Protein AF-A0A357Y2M2-F1 (afdb_monomer_lite)

Structure (mmCIF, N/CA/C/O backbone):
data_AF-A0A357Y2M2-F1
#
_entry.id   AF-A0A357Y2M2-F1
#
loop_
_atom_site.group_PDB
_atom_site.id
_atom_site.type_symbol
_atom_site.label_atom_id
_atom_site.label_alt_id
_atom_site.label_comp_id
_atom_site.label_asym_id
_atom_site.label_entity_id
_atom_site.label_seq_id
_atom_site.pdbx_PDB_ins_code
_atom_site.Cartn_x
_atom_site.Cartn_y
_atom_site.Cartn_z
_atom_site.occupancy
_atom_site.B_iso_or_equiv
_atom_site.auth_seq_id
_atom_site.auth_comp_id
_atom_site.auth_asym_id
_atom_site.auth_atom_id
_atom_site.pdbx_PDB_model_num
ATOM 1 N N . MET A 1 1 ? -7.113 31.212 42.976 1.00 34.28 1 MET A N 1
ATOM 2 C CA . MET A 1 1 ? -8.430 31.421 42.333 1.00 34.28 1 MET A CA 1
ATOM 3 C C . MET A 1 1 ? -8.251 31.266 40.826 1.00 34.28 1 MET A C 1
ATOM 5 O O . MET A 1 1 ? -7.353 31.877 40.265 1.00 34.28 1 MET A O 1
ATOM 9 N N . GLN A 1 2 ? -9.007 30.357 40.214 1.00 45.94 2 GLN A N 1
ATOM 10 C CA . GLN A 1 2 ? -8.867 29.925 38.820 1.00 45.94 2 GLN A CA 1
ATOM 11 C C . GLN A 1 2 ? -9.339 30.982 37.824 1.00 45.94 2 GLN A C 1
ATOM 13 O O . GLN A 1 2 ? -10.386 31.563 38.086 1.00 45.94 2 GLN A O 1
ATOM 18 N N . LYS A 1 3 ? -8.675 31.103 36.659 1.00 52.97 3 LYS A N 1
ATOM 19 C CA . LYS A 1 3 ? -9.323 31.335 35.347 1.00 52.97 3 LYS A CA 1
ATOM 20 C C . LYS A 1 3 ? -8.492 30.699 34.219 1.00 52.97 3 LYS A C 1
ATOM 22 O O . LYS A 1 3 ? -7.513 31.273 33.760 1.00 52.97 3 LYS A O 1
ATOM 27 N N . LYS A 1 4 ? -8.911 29.510 33.769 1.00 51.06 4 LYS A N 1
ATOM 28 C CA . LYS A 1 4 ? -8.610 28.978 32.430 1.00 51.06 4 LYS A CA 1
ATOM 29 C C . LYS A 1 4 ? -9.549 29.667 31.426 1.00 51.06 4 LYS A C 1
ATOM 31 O O . LYS A 1 4 ? -10.747 29.741 31.683 1.00 51.06 4 LYS A O 1
ATOM 36 N N . LYS A 1 5 ? -9.014 30.145 30.301 1.00 53.56 5 LYS A N 1
ATOM 37 C CA . LYS A 1 5 ? -9.736 30.549 29.074 1.00 53.56 5 LYS A CA 1
ATOM 38 C C . LYS A 1 5 ? -8.829 30.110 27.912 1.00 53.56 5 LYS A C 1
ATOM 40 O O . LYS A 1 5 ? -7.699 30.571 27.860 1.00 53.56 5 LYS A O 1
ATOM 45 N N . ILE A 1 6 ? -9.060 28.988 27.229 1.00 53.47 6 ILE A N 1
ATOM 46 C CA . ILE A 1 6 ? -10.058 28.694 26.183 1.00 53.47 6 ILE A CA 1
ATOM 47 C C . ILE A 1 6 ? -9.887 29.576 24.926 1.00 53.47 6 ILE A C 1
ATOM 49 O O . ILE A 1 6 ? -10.303 30.726 24.917 1.00 53.47 6 ILE A O 1
ATOM 53 N N . ILE A 1 7 ? -9.335 28.914 23.892 1.00 54.34 7 ILE A N 1
ATOM 54 C CA . ILE A 1 7 ? -9.593 28.991 22.437 1.00 54.34 7 ILE A CA 1
ATOM 55 C C . ILE A 1 7 ? -9.145 30.243 21.663 1.00 54.34 7 ILE A C 1
ATOM 57 O O . ILE A 1 7 ? -9.722 31.313 21.797 1.00 54.34 7 ILE A O 1
ATOM 61 N N . ALA A 1 8 ? -8.248 30.018 20.694 1.00 50.75 8 ALA A N 1
ATOM 62 C CA . ALA A 1 8 ? -8.451 30.414 19.296 1.00 50.75 8 ALA A CA 1
ATOM 63 C C . ALA A 1 8 ? -7.567 29.550 18.378 1.00 50.75 8 ALA A C 1
ATOM 65 O O . ALA A 1 8 ? -6.354 29.466 18.557 1.00 50.75 8 ALA A O 1
ATOM 66 N N . MET A 1 9 ? -8.206 28.873 17.424 1.00 56.69 9 MET A N 1
ATOM 67 C CA . MET A 1 9 ? -7.556 28.180 16.317 1.00 56.69 9 MET A CA 1
ATOM 68 C C . MET A 1 9 ? -6.878 29.179 15.374 1.00 56.69 9 MET A C 1
ATOM 70 O O . MET A 1 9 ? -7.461 30.215 15.066 1.00 56.69 9 MET A O 1
ATOM 74 N N . ALA A 1 10 ? -5.729 28.803 14.817 1.00 58.47 10 ALA A N 1
ATOM 75 C CA . ALA A 1 10 ? -5.254 29.341 13.546 1.00 58.47 10 ALA A CA 1
ATOM 76 C C . ALA A 1 10 ? -4.491 28.246 12.785 1.00 58.47 10 ALA A C 1
ATOM 78 O O . ALA A 1 10 ? -3.289 28.058 12.950 1.00 58.47 10 ALA A O 1
ATOM 79 N N . LEU A 1 11 ? -5.220 27.495 11.957 1.00 53.59 11 LEU A N 1
ATOM 80 C CA . LEU A 1 11 ? -4.646 26.723 10.856 1.00 53.59 11 LEU A CA 1
ATOM 81 C C . LEU A 1 11 ? -4.236 27.721 9.767 1.00 53.59 11 LEU A C 1
ATOM 83 O O . LEU A 1 11 ? -5.042 28.0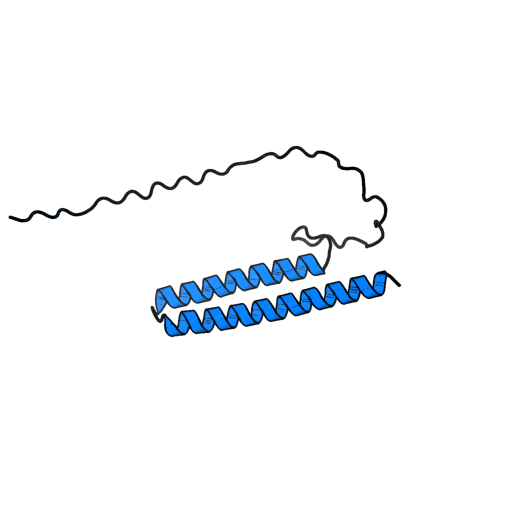78 8.912 1.00 53.59 11 LEU A O 1
ATOM 87 N N . ALA A 1 12 ? -2.995 28.196 9.814 1.00 57.69 12 ALA A N 1
ATOM 88 C CA . ALA A 1 12 ? -2.395 28.902 8.690 1.00 57.69 12 ALA A CA 1
ATOM 89 C C . ALA A 1 12 ? -1.825 27.857 7.724 1.00 57.69 12 ALA A C 1
ATOM 91 O O . ALA A 1 12 ? -0.719 27.350 7.900 1.00 57.69 12 ALA A O 1
ATOM 92 N N . GLY A 1 13 ? -2.630 27.491 6.727 1.00 58.75 13 GLY A N 1
ATOM 93 C CA . GLY A 1 13 ? -2.159 26.747 5.571 1.00 58.75 13 GLY A CA 1
ATOM 94 C C . GLY A 1 13 ? -1.243 27.630 4.729 1.00 58.75 13 GLY A C 1
ATOM 95 O O . GLY A 1 13 ? -1.661 28.684 4.259 1.00 58.75 13 GLY A O 1
ATOM 96 N N . ILE A 1 14 ? -0.011 27.179 4.511 1.00 61.91 14 ILE A N 1
ATOM 97 C CA . ILE A 1 14 ? 0.845 27.693 3.444 1.00 61.91 14 ILE A CA 1
ATOM 98 C C . ILE A 1 14 ? 1.258 26.480 2.615 1.00 61.91 14 ILE A C 1
ATOM 100 O O . ILE A 1 14 ? 2.198 25.765 2.948 1.00 61.91 14 ILE A O 1
ATOM 104 N N . MET A 1 15 ? 0.506 26.216 1.547 1.00 54.84 15 MET A N 1
ATOM 105 C CA . MET A 1 15 ? 0.993 25.379 0.455 1.00 54.84 15 MET A CA 1
ATOM 106 C C . MET A 1 15 ? 1.951 26.231 -0.375 1.00 54.84 15 MET A C 1
ATOM 108 O O . MET A 1 15 ? 1.534 26.925 -1.299 1.00 54.84 15 MET A O 1
ATOM 112 N N . SER A 1 16 ? 3.240 26.214 -0.040 1.00 57.38 16 SER A N 1
ATOM 113 C CA . SER A 1 16 ? 4.263 26.718 -0.953 1.00 57.38 16 SER A CA 1
ATOM 114 C C . SER A 1 16 ? 4.536 25.645 -2.007 1.00 57.38 16 SER A C 1
ATOM 116 O O . SER A 1 16 ? 5.303 24.712 -1.772 1.00 57.38 16 SER A O 1
ATOM 118 N N . PHE A 1 17 ? 3.895 25.770 -3.169 1.00 50.44 17 PHE A N 1
ATOM 119 C CA . PHE A 1 17 ? 4.325 25.087 -4.387 1.00 50.44 17 PHE A CA 1
ATOM 120 C C . PHE A 1 17 ? 5.674 25.676 -4.820 1.00 50.44 17 PHE A C 1
ATOM 122 O O . PHE A 1 17 ? 5.739 26.704 -5.490 1.00 50.44 17 PHE A O 1
ATOM 129 N N . GLY A 1 18 ? 6.765 25.045 -4.388 1.00 48.78 18 GLY A N 1
ATOM 130 C CA . GLY A 1 18 ? 8.100 25.317 -4.905 1.00 48.78 18 GLY A CA 1
ATOM 131 C C . GLY A 1 18 ? 8.250 24.671 -6.275 1.00 48.78 18 GLY A C 1
ATOM 132 O O . GLY A 1 18 ? 8.416 23.458 -6.371 1.00 48.78 18 GLY A O 1
ATOM 133 N N . VAL A 1 19 ? 8.191 25.468 -7.340 1.00 52.78 19 VAL A N 1
ATOM 134 C CA . VAL A 1 19 ? 8.605 25.019 -8.673 1.00 52.78 19 VAL A CA 1
ATOM 135 C C . VAL A 1 19 ? 10.127 25.131 -8.721 1.00 52.78 19 VAL A C 1
ATOM 137 O O . VAL A 1 19 ? 10.680 26.179 -9.043 1.00 52.78 19 VAL A O 1
ATOM 140 N N . ALA A 1 20 ? 10.821 24.065 -8.327 1.00 48.25 20 ALA A N 1
ATOM 141 C CA . ALA A 1 20 ? 12.240 23.929 -8.619 1.00 48.25 20 ALA A CA 1
ATOM 142 C C . ALA A 1 20 ? 12.368 23.544 -10.098 1.00 48.25 20 ALA A C 1
ATOM 144 O O . ALA A 1 20 ? 12.298 22.374 -10.466 1.00 48.25 20 ALA A O 1
ATOM 145 N N . SER A 1 21 ? 12.504 24.549 -10.960 1.00 52.88 21 SER A N 1
ATOM 146 C CA . SER A 1 21 ? 12.963 24.375 -12.334 1.00 52.88 21 SER A CA 1
ATOM 147 C C . SER A 1 21 ? 14.423 23.920 -12.297 1.00 52.88 21 SER A C 1
ATOM 149 O O . SER A 1 21 ? 15.337 24.745 -12.280 1.00 52.88 21 SER A O 1
ATOM 151 N N . VAL A 1 22 ? 14.638 22.605 -12.215 1.00 50.94 22 VAL A N 1
ATOM 152 C CA . VAL A 1 22 ? 15.970 22.011 -12.328 1.00 50.94 22 VAL A CA 1
ATOM 153 C C . VAL A 1 22 ? 16.321 21.941 -13.806 1.00 50.94 22 VAL A C 1
ATOM 155 O O . VAL A 1 22 ? 15.703 21.228 -14.595 1.00 50.94 22 VAL A O 1
ATOM 158 N N . SER A 1 23 ? 17.294 22.762 -14.162 1.00 47.25 23 SER A N 1
ATOM 159 C CA . SER A 1 23 ? 17.981 22.820 -15.439 1.00 47.25 23 SER A CA 1
ATOM 160 C C . SER A 1 23 ? 18.456 21.428 -15.861 1.00 47.25 23 SER A C 1
ATOM 162 O O . SER A 1 23 ? 19.177 20.748 -15.133 1.00 47.25 23 SER A O 1
ATOM 164 N N . VAL A 1 24 ? 18.064 21.027 -17.068 1.00 48.09 24 VAL A N 1
ATOM 165 C CA . VAL A 1 24 ? 18.573 19.858 -17.787 1.00 48.09 24 VAL A CA 1
ATOM 166 C C . VAL A 1 24 ? 20.069 20.034 -18.061 1.00 48.09 24 VAL A C 1
ATOM 168 O O . VAL A 1 24 ? 20.464 20.761 -18.968 1.00 48.09 24 VAL A O 1
ATOM 171 N N . MET A 1 25 ? 20.911 19.370 -17.269 1.00 40.66 25 MET A N 1
ATOM 172 C CA . MET A 1 25 ? 22.298 19.101 -17.639 1.00 40.66 25 MET A CA 1
ATOM 173 C C . MET A 1 25 ? 22.370 17.709 -18.256 1.00 40.66 25 MET A C 1
ATOM 175 O O . MET A 1 25 ? 22.195 16.697 -17.583 1.00 40.66 25 MET A O 1
ATOM 179 N N . SER A 1 26 ? 22.609 17.697 -19.566 1.00 47.47 26 SER A N 1
ATOM 180 C CA . SER A 1 26 ? 22.942 16.524 -20.363 1.00 47.47 26 SER A CA 1
ATOM 181 C C . SER A 1 26 ? 24.174 15.820 -19.798 1.00 47.47 26 SER A C 1
ATOM 183 O O . SER A 1 26 ? 25.294 16.298 -19.964 1.00 47.47 26 SER A O 1
ATOM 185 N N . THR A 1 27 ? 23.977 14.654 -19.190 1.00 45.53 27 THR A N 1
ATOM 186 C CA . THR A 1 27 ? 25.024 13.645 -19.031 1.00 45.53 27 THR A CA 1
ATOM 187 C C . THR A 1 27 ? 24.890 12.639 -20.172 1.00 45.53 27 THR A C 1
ATOM 189 O O . THR A 1 27 ? 24.085 11.711 -20.168 1.00 45.53 27 THR A O 1
ATOM 192 N N . THR A 1 28 ? 25.671 12.881 -21.218 1.00 50.44 28 THR A N 1
ATOM 193 C CA . THR A 1 28 ? 26.054 11.886 -22.218 1.00 50.44 28 THR A CA 1
ATOM 194 C C . THR A 1 28 ? 26.782 10.738 -21.529 1.00 50.44 28 THR A C 1
ATOM 196 O O . THR A 1 28 ? 27.941 10.920 -21.188 1.00 50.44 28 THR A O 1
ATOM 199 N N . GLU A 1 29 ? 26.111 9.601 -21.320 1.00 41.69 29 GLU A N 1
ATOM 200 C CA . GLU A 1 29 ? 26.705 8.255 -21.171 1.00 41.69 29 GLU A CA 1
ATOM 201 C C . GLU A 1 29 ? 25.604 7.199 -20.945 1.00 41.69 29 GLU A C 1
ATOM 203 O O . GLU A 1 29 ? 25.399 6.714 -19.842 1.00 41.69 29 GLU A O 1
ATOM 208 N N . ALA A 1 30 ? 24.841 6.852 -21.988 1.00 40.88 30 ALA A N 1
ATOM 209 C CA . ALA A 1 30 ? 24.055 5.604 -22.032 1.00 40.88 30 ALA A CA 1
ATOM 210 C C . ALA A 1 30 ? 23.505 5.331 -23.446 1.00 40.88 30 ALA A C 1
ATOM 212 O O . ALA A 1 30 ? 22.344 4.978 -23.634 1.00 40.88 30 ALA A O 1
ATOM 213 N N . ALA A 1 31 ? 24.326 5.505 -24.483 1.00 39.97 31 ALA A N 1
ATOM 214 C CA . ALA A 1 31 ? 23.925 5.266 -25.872 1.00 39.97 31 ALA A CA 1
ATOM 215 C C . ALA A 1 31 ? 23.967 3.776 -26.299 1.00 39.97 31 ALA A C 1
ATOM 217 O O . ALA A 1 31 ? 24.003 3.499 -27.493 1.00 39.97 31 ALA A O 1
ATOM 218 N N . HIS A 1 32 ? 23.942 2.810 -25.368 1.00 37.62 32 HIS A N 1
ATOM 219 C CA . HIS A 1 32 ? 24.165 1.386 -25.689 1.00 37.62 32 HIS A CA 1
ATOM 220 C C . HIS A 1 32 ? 23.033 0.397 -25.348 1.00 37.62 32 HIS A C 1
ATOM 222 O O . HIS A 1 32 ? 23.219 -0.796 -25.548 1.00 37.62 32 HIS A O 1
ATOM 228 N N . HIS A 1 33 ? 21.836 0.837 -24.940 1.00 42.47 33 HIS A N 1
ATOM 229 C CA . HIS A 1 33 ? 20.696 -0.083 -24.722 1.00 42.47 33 HIS A CA 1
ATOM 230 C C . HIS A 1 33 ? 19.400 0.325 -25.441 1.00 42.47 33 HIS A C 1
ATOM 232 O O . HIS A 1 33 ? 18.291 0.039 -24.998 1.00 42.47 33 HIS A O 1
ATOM 238 N N . ARG A 1 34 ? 19.525 0.960 -26.609 1.00 42.22 34 ARG A N 1
ATOM 239 C CA . ARG A 1 34 ? 18.396 1.319 -27.486 1.00 42.22 34 ARG A CA 1
ATOM 240 C C . ARG A 1 34 ? 17.903 0.126 -28.319 1.00 42.22 34 ARG A C 1
ATOM 242 O O . ARG A 1 34 ? 17.890 0.173 -29.544 1.00 42.22 34 ARG A O 1
ATOM 249 N N . GLN A 1 35 ? 17.520 -0.965 -27.660 1.00 39.41 35 GLN A N 1
ATOM 250 C CA . GLN A 1 35 ? 16.887 -2.095 -28.351 1.00 39.41 35 GLN A CA 1
ATOM 251 C C . GLN A 1 35 ? 15.780 -2.791 -27.554 1.00 39.41 35 GLN A C 1
ATOM 253 O O . GLN A 1 35 ? 15.368 -3.890 -27.905 1.00 39.41 35 GLN A O 1
ATOM 258 N N . HIS A 1 36 ? 15.233 -2.126 -26.538 1.00 46.22 36 HIS A N 1
ATOM 259 C CA . HIS A 1 36 ? 13.886 -2.427 -26.074 1.00 46.22 36 HIS A CA 1
ATOM 260 C C . HIS A 1 36 ? 12.975 -1.355 -26.651 1.00 46.22 36 HIS A C 1
ATOM 262 O O . HIS A 1 36 ? 13.164 -0.169 -26.398 1.00 46.22 36 HIS A O 1
ATOM 268 N N . VAL A 1 37 ? 12.044 -1.770 -27.504 1.00 48.72 37 VAL A N 1
ATOM 269 C CA . VAL A 1 37 ? 10.939 -0.934 -27.970 1.00 48.72 37 VAL A CA 1
ATOM 270 C C . VAL A 1 37 ? 10.216 -0.447 -26.714 1.00 48.72 37 VAL A C 1
ATOM 272 O O . VAL A 1 37 ? 9.507 -1.221 -26.076 1.00 48.72 37 VAL A O 1
ATOM 275 N N . GLU A 1 38 ? 10.490 0.792 -26.304 1.00 53.31 38 GLU A N 1
ATOM 276 C CA . GLU A 1 38 ? 9.871 1.417 -25.138 1.00 53.31 38 GLU A CA 1
ATOM 277 C C . GLU A 1 38 ? 8.374 1.529 -25.425 1.00 53.31 38 GLU A C 1
ATOM 279 O O . GLU A 1 38 ? 7.926 2.422 -26.146 1.00 53.31 38 GLU A O 1
ATOM 284 N N . GLN A 1 39 ? 7.587 0.593 -24.894 1.00 56.69 39 GLN A N 1
ATOM 285 C CA . GLN A 1 39 ? 6.157 0.811 -24.748 1.00 56.69 39 GLN A CA 1
ATOM 286 C C . GLN A 1 39 ? 6.022 1.969 -23.765 1.00 56.69 39 GLN A C 1
ATOM 288 O O . GLN A 1 39 ? 6.216 1.806 -22.563 1.00 56.69 39 GLN A O 1
ATOM 293 N N . GLN A 1 40 ? 5.804 3.169 -24.296 1.00 61.78 40 GLN A N 1
ATOM 294 C CA . GLN A 1 40 ? 5.523 4.337 -23.479 1.00 61.78 40 GLN A CA 1
ATOM 295 C C . GLN A 1 40 ? 4.123 4.159 -22.911 1.00 61.78 40 GLN A C 1
ATOM 297 O O . GLN A 1 40 ? 3.124 4.261 -23.626 1.00 61.78 40 GLN A O 1
ATOM 302 N N . TYR A 1 41 ? 4.056 3.847 -21.624 1.00 63.56 41 TYR A N 1
ATOM 303 C CA . TYR A 1 41 ? 2.791 3.745 -20.923 1.00 63.56 41 TYR A CA 1
ATOM 304 C C . TYR A 1 41 ? 2.216 5.148 -20.694 1.00 63.56 41 TYR A C 1
ATOM 306 O O . TYR A 1 41 ? 2.948 6.131 -20.559 1.00 63.56 41 TYR A O 1
ATOM 314 N N . ALA A 1 42 ? 0.885 5.255 -20.619 1.00 70.62 42 ALA A N 1
ATOM 315 C CA . ALA A 1 42 ? 0.189 6.534 -20.416 1.00 70.62 42 ALA A CA 1
ATOM 316 C C . ALA A 1 42 ? 0.579 7.238 -19.100 1.00 70.62 42 ALA A C 1
ATOM 318 O O . ALA A 1 42 ? 0.350 8.433 -18.927 1.00 70.62 42 ALA A O 1
ATOM 319 N N . ASP A 1 43 ? 1.175 6.499 -18.164 1.00 67.56 43 ASP A N 1
ATOM 320 C CA . ASP A 1 43 ? 1.688 7.004 -16.896 1.00 67.56 43 ASP A CA 1
ATOM 321 C C . ASP A 1 43 ? 3.131 7.546 -16.971 1.00 67.56 43 ASP A C 1
ATOM 323 O O . ASP A 1 43 ? 3.671 7.953 -15.934 1.00 67.56 43 ASP A O 1
ATOM 327 N N . GLY A 1 44 ? 3.738 7.552 -18.163 1.00 64.81 44 GLY A N 1
ATOM 328 C CA . GLY A 1 44 ? 5.090 8.037 -18.434 1.00 64.81 44 GLY A CA 1
ATOM 329 C C . GLY A 1 44 ? 6.205 7.040 -18.113 1.00 64.81 44 GLY A C 1
ATOM 330 O O . GLY A 1 44 ? 7.375 7.418 -18.155 1.00 64.81 44 GLY A O 1
ATOM 331 N N . THR A 1 45 ? 5.884 5.793 -17.761 1.00 76.62 45 THR A N 1
ATOM 332 C CA . THR A 1 45 ? 6.899 4.750 -17.577 1.00 76.62 45 THR A CA 1
ATOM 333 C C . THR A 1 45 ? 7.330 4.173 -18.928 1.00 76.62 45 THR A C 1
ATOM 335 O O . THR A 1 45 ? 6.527 4.037 -19.850 1.00 76.62 45 THR A O 1
ATOM 338 N N . SER A 1 46 ? 8.621 3.859 -19.064 1.00 70.38 46 SER A N 1
ATOM 339 C CA . SER A 1 46 ? 9.209 3.294 -20.291 1.00 70.38 46 SER A CA 1
ATOM 340 C C . SER A 1 46 ? 9.375 1.768 -20.245 1.00 70.38 46 SER A C 1
ATOM 342 O O . SER A 1 46 ? 9.839 1.162 -21.209 1.00 70.38 46 SER A O 1
ATOM 344 N N . ASN A 1 47 ? 9.004 1.140 -19.124 1.00 78.25 47 ASN A N 1
ATOM 345 C CA . ASN A 1 47 ? 9.155 -0.287 -18.850 1.00 78.25 47 ASN A CA 1
ATOM 346 C C . ASN A 1 47 ? 7.915 -0.814 -18.109 1.00 78.25 47 ASN A C 1
ATOM 348 O O . ASN A 1 47 ? 7.473 -0.207 -17.132 1.00 78.25 47 ASN A O 1
ATOM 352 N N . GLU A 1 48 ? 7.421 -1.980 -18.531 1.00 81.81 48 GLU A N 1
ATOM 353 C CA . GLU A 1 48 ? 6.303 -2.719 -17.929 1.00 81.81 48 GLU A CA 1
ATOM 354 C C . GLU A 1 48 ? 6.461 -2.932 -16.416 1.00 81.81 48 GLU A C 1
ATOM 356 O O . GLU A 1 48 ? 5.504 -2.794 -15.657 1.00 81.81 48 GLU A O 1
ATOM 361 N N . TYR A 1 49 ? 7.677 -3.211 -15.944 1.00 84.88 49 TYR A N 1
ATOM 362 C CA . TYR A 1 49 ? 7.947 -3.351 -14.513 1.00 84.88 49 TYR A CA 1
ATOM 363 C C . TYR A 1 49 ? 7.637 -2.061 -13.745 1.00 84.88 49 TYR A C 1
ATOM 365 O O . TYR A 1 49 ? 6.984 -2.087 -12.702 1.00 84.88 49 TYR A O 1
ATOM 373 N N . SER A 1 50 ? 8.102 -0.921 -14.260 1.00 83.38 50 SER A N 1
ATOM 374 C CA . SER A 1 50 ? 7.886 0.382 -13.631 1.00 83.38 50 SER A CA 1
ATOM 375 C C . SER A 1 50 ? 6.411 0.774 -13.659 1.00 83.38 50 SER A C 1
ATOM 377 O O . SER A 1 50 ? 5.926 1.325 -12.672 1.00 83.38 50 SER A O 1
ATOM 379 N N . HIS A 1 51 ? 5.699 0.431 -14.736 1.00 89.12 51 HIS A N 1
ATOM 380 C CA . HIS A 1 51 ? 4.249 0.578 -14.827 1.00 89.12 51 HIS A CA 1
ATOM 381 C C . HIS A 1 51 ? 3.542 -0.217 -13.721 1.00 89.12 51 HIS A C 1
ATOM 383 O O . HIS A 1 51 ? 2.848 0.358 -12.884 1.00 89.12 51 HIS A O 1
ATOM 389 N N . ARG A 1 52 ? 3.808 -1.530 -13.638 1.00 90.00 52 ARG A N 1
ATOM 390 C CA . ARG A 1 52 ? 3.216 -2.432 -12.632 1.00 90.00 52 ARG A CA 1
ATOM 391 C C . ARG A 1 52 ? 3.510 -1.980 -11.200 1.00 90.00 52 ARG A C 1
ATOM 393 O O . ARG A 1 52 ? 2.628 -2.028 -10.348 1.00 90.00 52 ARG A O 1
ATOM 400 N N . MET A 1 53 ? 4.727 -1.504 -10.929 1.00 91.19 53 MET A N 1
ATOM 401 C CA . MET A 1 53 ? 5.086 -0.937 -9.624 1.00 91.19 53 MET A CA 1
ATOM 402 C C . MET A 1 53 ? 4.265 0.313 -9.295 1.00 91.19 53 MET A C 1
ATOM 404 O O . MET A 1 53 ? 3.759 0.441 -8.183 1.00 91.19 53 MET A O 1
ATOM 408 N N . LYS A 1 54 ? 4.103 1.227 -10.258 1.00 90.62 54 LYS A N 1
ATOM 409 C CA . LYS A 1 54 ? 3.350 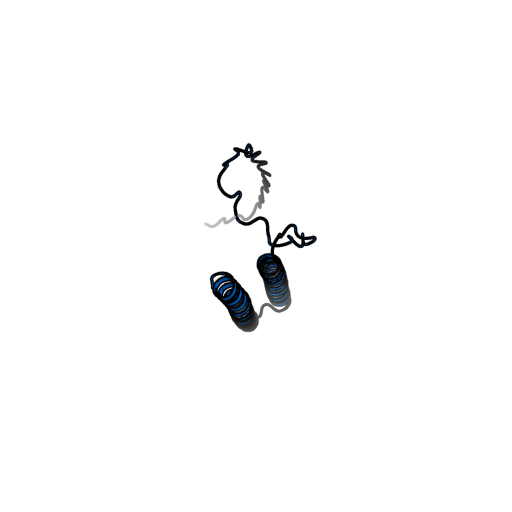2.471 -10.063 1.00 90.62 54 LYS A CA 1
ATOM 410 C C . LYS A 1 54 ? 1.853 2.218 -9.894 1.00 90.62 54 LYS A C 1
ATOM 412 O O . LYS A 1 54 ? 1.198 2.913 -9.120 1.00 90.62 54 LYS A O 1
ATOM 417 N N . GLU A 1 55 ? 1.300 1.244 -10.607 1.00 92.81 55 GLU A N 1
ATOM 418 C CA . GLU A 1 55 ? -0.088 0.814 -10.429 1.00 92.81 55 GLU A CA 1
ATOM 419 C C . GLU A 1 55 ? -0.326 0.194 -9.050 1.00 92.81 55 GLU A C 1
ATOM 421 O O . GLU A 1 55 ? -1.299 0.546 -8.383 1.00 92.81 55 GLU A O 1
ATOM 426 N N . GLU A 1 56 ? 0.580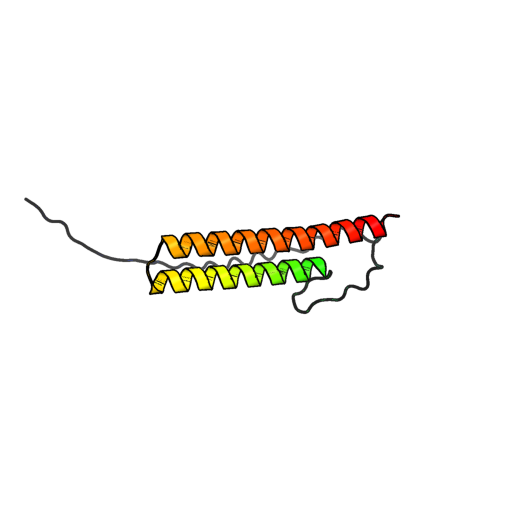 -0.672 -8.589 1.00 94.25 56 GLU A N 1
ATOM 427 C CA . GLU A 1 56 ? 0.496 -1.274 -7.256 1.00 94.25 56 GLU A CA 1
ATOM 428 C C . GLU A 1 56 ? 0.624 -0.223 -6.139 1.00 94.25 56 GLU A C 1
ATOM 430 O O . GLU A 1 56 ? -0.126 -0.281 -5.166 1.00 94.25 56 GLU A O 1
ATOM 435 N N . GLU A 1 57 ? 1.501 0.774 -6.291 1.00 94.31 57 GLU A N 1
ATOM 436 C CA . GLU A 1 57 ? 1.613 1.909 -5.361 1.00 94.31 57 GLU A CA 1
ATOM 437 C C . GLU A 1 57 ? 0.288 2.686 -5.268 1.00 94.31 57 GLU A C 1
ATOM 439 O O . GLU A 1 57 ? -0.240 2.895 -4.176 1.00 94.31 57 GLU A O 1
ATOM 444 N N . LYS A 1 58 ? -0.318 3.034 -6.414 1.00 94.88 58 LYS A N 1
ATOM 445 C CA . LYS A 1 58 ? -1.625 3.719 -6.451 1.00 94.88 58 LYS A CA 1
ATOM 446 C C . LYS A 1 58 ? -2.721 2.897 -5.773 1.00 94.88 58 LYS A C 1
ATOM 448 O O . LYS A 1 58 ? -3.540 3.446 -5.035 1.00 94.88 58 LYS A O 1
ATOM 453 N N . LEU A 1 59 ? -2.750 1.587 -6.021 1.00 95.88 59 LEU A N 1
ATOM 454 C CA . LEU A 1 59 ? -3.720 0.686 -5.404 1.00 95.88 59 LEU A CA 1
ATOM 455 C C . LEU A 1 59 ? -3.528 0.620 -3.884 1.00 95.88 59 LEU A C 1
ATOM 457 O O . LEU A 1 59 ? -4.507 0.675 -3.137 1.00 95.88 59 LEU A O 1
ATOM 461 N N . HIS A 1 60 ? -2.281 0.521 -3.427 1.00 97.12 60 HIS A N 1
ATOM 46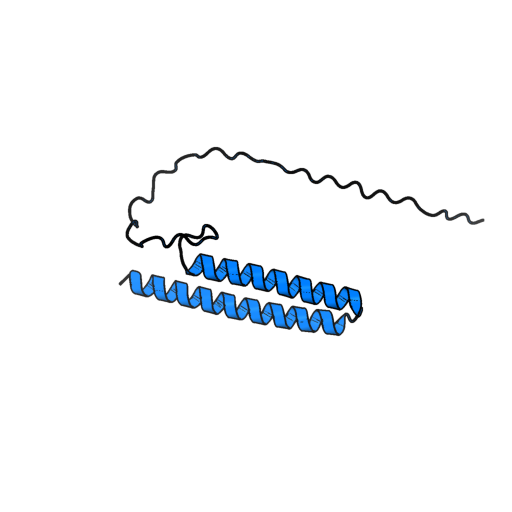2 C CA . HIS A 1 60 ? -1.945 0.524 -2.009 1.00 97.12 60 HIS A CA 1
ATOM 463 C C . HIS A 1 60 ? -2.397 1.820 -1.328 1.00 97.12 60 HIS A C 1
ATOM 465 O O . HIS A 1 60 ? -3.103 1.772 -0.318 1.00 97.12 60 HIS A O 1
ATOM 471 N N . GLU A 1 61 ? -2.081 2.977 -1.914 1.00 97.00 61 GLU A N 1
ATOM 472 C CA . GLU A 1 61 ? -2.519 4.280 -1.408 1.00 97.00 61 GLU A CA 1
ATOM 473 C C . GLU A 1 61 ? -4.046 4.378 -1.313 1.00 97.00 61 GLU A C 1
ATOM 475 O O . GLU A 1 61 ? -4.583 4.829 -0.293 1.00 97.00 61 GLU A O 1
ATOM 480 N N . GLN A 1 62 ? -4.757 3.924 -2.350 1.00 97.75 62 GLN A N 1
ATOM 481 C CA . GLN A 1 62 ? -6.216 3.912 -2.361 1.00 97.75 62 GLN A CA 1
ATOM 482 C C . GLN A 1 62 ? -6.769 3.049 -1.222 1.00 97.75 62 GLN A C 1
ATOM 484 O O . GLN A 1 62 ? -7.614 3.510 -0.456 1.00 97.75 62 GLN A O 1
ATOM 489 N N . LYS A 1 63 ? -6.248 1.836 -1.035 1.00 97.00 63 LYS A N 1
ATOM 490 C CA . LYS A 1 63 ? -6.710 0.946 0.035 1.00 97.00 63 LYS A CA 1
ATOM 491 C C . LYS A 1 63 ? -6.391 1.471 1.428 1.00 97.00 63 LYS A C 1
ATOM 493 O O . LYS A 1 63 ? -7.235 1.392 2.318 1.00 97.00 63 LYS A O 1
ATOM 498 N N . VAL A 1 64 ? -5.213 2.056 1.632 1.00 97.62 64 VAL A N 1
ATOM 499 C CA . VAL A 1 64 ? -4.865 2.719 2.898 1.00 97.62 64 VAL A CA 1
ATOM 500 C C . VAL A 1 64 ? -5.827 3.874 3.182 1.00 97.62 64 VAL A C 1
ATOM 502 O O . VAL A 1 64 ? -6.263 4.060 4.324 1.00 97.62 64 VAL A O 1
ATOM 505 N N . ARG A 1 65 ? -6.202 4.642 2.153 1.00 97.56 65 ARG A N 1
ATOM 506 C CA . ARG A 1 65 ? -7.202 5.708 2.272 1.00 97.56 65 ARG A CA 1
ATOM 507 C C . ARG A 1 65 ? -8.581 5.159 2.631 1.00 97.56 65 ARG A C 1
ATOM 509 O O . ARG A 1 65 ? -9.238 5.748 3.493 1.00 97.56 65 ARG A O 1
ATOM 516 N N . ASP A 1 66 ? -9.001 4.053 2.031 1.00 97.25 66 ASP A N 1
ATOM 517 C CA . ASP A 1 66 ? -10.281 3.405 2.331 1.00 97.25 66 ASP A CA 1
ATOM 518 C C . ASP A 1 66 ? -10.313 2.895 3.776 1.00 97.25 66 ASP A C 1
ATOM 520 O O . ASP A 1 66 ? -11.240 3.210 4.520 1.00 97.25 66 ASP A O 1
ATOM 524 N N . ILE A 1 67 ? -9.245 2.230 4.229 1.00 97.00 67 ILE A N 1
ATOM 525 C CA . ILE A 1 67 ? -9.085 1.767 5.617 1.00 97.00 67 ILE A CA 1
ATOM 526 C C . ILE A 1 67 ? -9.154 2.945 6.599 1.00 97.00 67 ILE A C 1
ATOM 528 O O . ILE A 1 67 ? -9.851 2.884 7.612 1.00 97.00 67 ILE A O 1
ATOM 532 N N . ARG A 1 68 ? -8.469 4.055 6.298 1.00 96.81 68 ARG A N 1
ATOM 533 C CA . ARG A 1 68 ? -8.527 5.274 7.121 1.00 96.81 68 ARG A CA 1
ATOM 534 C C . ARG A 1 68 ? -9.923 5.896 7.130 1.00 96.81 68 ARG A C 1
ATOM 536 O O . ARG A 1 68 ? -10.315 6.495 8.128 1.00 96.81 68 ARG A O 1
ATOM 543 N N . THR A 1 69 ? -10.649 5.800 6.022 1.00 97.50 69 THR A N 1
ATOM 544 C CA . THR A 1 69 ? -12.009 6.336 5.903 1.00 97.50 69 THR A CA 1
ATOM 545 C C . THR A 1 69 ? -12.990 5.498 6.714 1.00 97.50 69 THR A C 1
ATOM 547 O O . THR A 1 69 ? -13.763 6.082 7.467 1.00 97.50 69 THR A O 1
ATOM 550 N N . ALA A 1 70 ? -12.891 4.167 6.653 1.00 96.38 70 ALA A N 1
ATOM 551 C CA . ALA A 1 70 ? -13.649 3.254 7.510 1.00 96.38 70 ALA A CA 1
ATOM 552 C C . ALA A 1 70 ? -13.391 3.545 8.996 1.00 96.38 70 ALA A C 1
ATOM 554 O O . ALA A 1 70 ? -14.333 3.804 9.738 1.00 96.38 70 ALA A O 1
ATOM 555 N N . TYR A 1 71 ? -12.121 3.690 9.392 1.00 97.12 71 TYR A N 1
ATOM 556 C CA . TYR A 1 71 ? -11.765 4.036 10.771 1.00 97.12 71 TYR A CA 1
ATOM 557 C C . TYR A 1 71 ? -12.368 5.362 11.254 1.00 97.12 71 TYR A C 1
ATOM 559 O O . TYR A 1 71 ? -12.766 5.498 12.406 1.00 97.12 71 TYR A O 1
ATOM 567 N N . ARG A 1 72 ? -12.458 6.370 10.380 1.00 95.38 72 ARG A N 1
ATOM 568 C CA . ARG A 1 72 ? -13.107 7.647 10.725 1.00 95.38 72 ARG A CA 1
ATOM 569 C C . ARG A 1 72 ? -14.615 7.507 10.940 1.00 95.38 72 ARG A C 1
ATOM 571 O O . ARG A 1 72 ? -15.191 8.368 11.596 1.00 95.38 72 ARG A O 1
ATOM 578 N N . GLN A 1 73 ? -15.239 6.489 10.353 1.00 95.69 73 GLN A N 1
ATOM 579 C CA . GLN A 1 73 ? -16.668 6.218 10.481 1.00 95.69 73 GLN A CA 1
ATOM 580 C C . GLN A 1 73 ? -16.971 5.347 11.705 1.00 95.69 73 GLN A C 1
ATOM 582 O O . GLN A 1 73 ? -17.915 5.649 12.429 1.00 95.69 73 GLN A O 1
ATOM 587 N N . ASP A 1 74 ? -16.187 4.2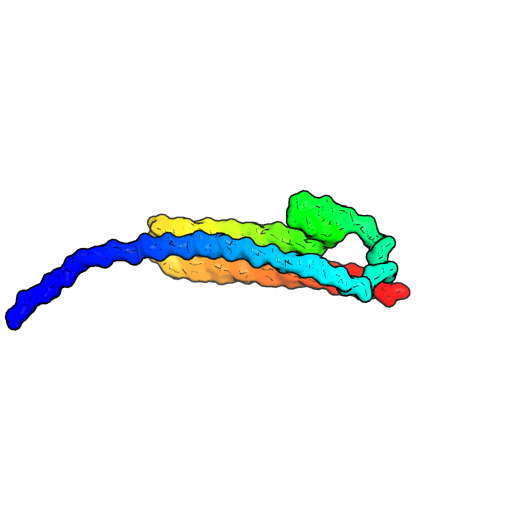89 11.936 1.00 94.75 74 ASP A N 1
ATOM 588 C CA . ASP A 1 74 ? -16.433 3.296 12.992 1.00 94.75 74 ASP A CA 1
ATOM 589 C C . ASP A 1 74 ? -15.686 3.575 14.312 1.00 94.75 74 ASP A C 1
ATOM 591 O O . ASP A 1 74 ? -16.182 3.231 15.385 1.00 94.75 74 ASP A O 1
ATOM 595 N N . GLY A 1 75 ? -14.518 4.223 14.260 1.00 94.00 75 GLY A N 1
ATOM 596 C CA . GLY A 1 75 ? -13.633 4.436 15.405 1.00 94.00 75 GLY A CA 1
ATOM 597 C C . GLY A 1 75 ? -12.964 3.166 15.955 1.00 94.00 75 GLY A C 1
ATOM 598 O O . GLY A 1 75 ? -12.357 3.227 17.028 1.00 94.00 75 GLY A O 1
ATOM 599 N N . ASP A 1 76 ? -13.037 2.019 15.271 1.00 96.69 76 ASP A N 1
ATOM 600 C CA . ASP A 1 76 ? -12.455 0.757 15.744 1.00 96.69 76 ASP A CA 1
ATOM 601 C C . ASP A 1 76 ? -10.958 0.671 15.404 1.00 96.69 76 ASP A C 1
ATOM 603 O O . ASP A 1 76 ? -10.525 0.243 14.329 1.00 96.69 76 ASP A O 1
ATOM 607 N N . GLN A 1 77 ? -10.131 1.027 16.389 1.00 96.44 77 GLN A N 1
ATOM 608 C CA . GLN A 1 77 ? -8.673 0.980 16.282 1.00 96.44 77 GLN A CA 1
ATOM 609 C C . GLN A 1 77 ? -8.133 -0.436 16.004 1.00 96.44 77 GLN A C 1
ATOM 611 O O . GLN A 1 77 ? -7.106 -0.593 15.333 1.00 96.44 77 GLN A O 1
ATOM 616 N N . LYS A 1 78 ? -8.780 -1.485 16.528 1.00 97.25 78 LYS A N 1
ATOM 617 C CA . LYS A 1 78 ? -8.325 -2.871 16.356 1.00 97.25 78 LYS A CA 1
ATOM 618 C C . LYS A 1 78 ? -8.580 -3.330 14.926 1.00 97.25 78 LYS A C 1
ATOM 620 O O . LYS A 1 78 ? -7.696 -3.947 14.325 1.00 97.25 78 LYS A O 1
ATOM 625 N N . GLN A 1 79 ? -9.755 -3.018 14.385 1.00 95.44 79 GLN A N 1
ATOM 626 C CA . GLN A 1 79 ? -10.085 -3.292 12.990 1.00 95.44 79 GLN A CA 1
ATOM 627 C C . GLN A 1 79 ? -9.168 -2.506 12.048 1.00 95.44 79 GLN A C 1
ATOM 629 O O . GLN A 1 79 ? -8.557 -3.114 11.169 1.00 95.44 79 GLN A O 1
ATOM 634 N N . TYR A 1 80 ? -8.967 -1.208 12.294 1.00 96.56 80 TYR A N 1
ATOM 635 C CA . TYR A 1 80 ? -8.040 -0.373 11.525 1.00 96.56 80 TYR A CA 1
ATOM 636 C C . TYR A 1 80 ? -6.629 -0.975 11.450 1.00 96.56 80 TYR A C 1
ATOM 638 O O . TYR A 1 80 ? -6.101 -1.198 10.360 1.00 96.56 80 TYR A O 1
ATOM 646 N N . ASN A 1 81 ? -6.035 -1.311 12.601 1.00 97.69 81 ASN A N 1
ATOM 647 C CA . ASN A 1 81 ? -4.690 -1.888 12.654 1.00 97.69 81 ASN A CA 1
ATOM 648 C C . ASN A 1 81 ? -4.613 -3.233 11.916 1.00 97.69 81 ASN A C 1
ATOM 650 O O . ASN A 1 81 ? -3.627 -3.516 11.233 1.00 97.69 81 ASN A O 1
ATOM 654 N N . ARG A 1 82 ? -5.650 -4.070 12.044 1.00 97.94 82 ARG A N 1
ATOM 655 C CA . ARG A 1 82 ? -5.713 -5.374 11.376 1.00 97.94 82 ARG A CA 1
ATOM 656 C C . ARG A 1 82 ? -5.764 -5.224 9.858 1.00 97.94 82 ARG A C 1
ATOM 658 O O . ARG A 1 82 ? -5.025 -5.924 9.167 1.00 97.94 82 ARG A O 1
ATOM 665 N N . GLU A 1 83 ? -6.626 -4.352 9.346 1.00 97.81 83 GLU A N 1
ATOM 666 C CA . GLU A 1 83 ? -6.763 -4.140 7.903 1.00 97.81 83 GLU A CA 1
ATOM 667 C C . GLU A 1 83 ? -5.522 -3.465 7.315 1.00 97.81 83 GLU A C 1
ATOM 669 O O . GLU A 1 83 ? -5.041 -3.894 6.268 1.00 97.81 83 GLU A O 1
ATOM 674 N N . LEU A 1 84 ? -4.912 -2.515 8.031 1.00 97.19 84 LEU A N 1
ATOM 675 C CA . LEU A 1 84 ? -3.660 -1.891 7.602 1.00 97.19 84 LEU A CA 1
ATOM 676 C C . LEU A 1 84 ? -2.521 -2.915 7.484 1.00 97.19 84 LEU A C 1
ATOM 678 O O . LEU A 1 84 ? -1.799 -2.933 6.491 1.00 97.19 84 LEU A O 1
ATOM 682 N N . GLN A 1 85 ? -2.387 -3.824 8.455 1.00 97.44 85 GLN A N 1
ATOM 683 C CA . GLN A 1 85 ? -1.387 -4.896 8.388 1.00 97.44 85 GLN A CA 1
ATOM 684 C C . GLN A 1 85 ? -1.649 -5.886 7.250 1.00 97.44 85 GLN A C 1
ATOM 686 O O . GLN A 1 85 ? -0.701 -6.375 6.634 1.00 97.44 85 GLN A O 1
ATOM 691 N N . LYS A 1 86 ? -2.914 -6.228 6.982 1.00 97.75 86 LYS A N 1
ATOM 692 C CA . LYS A 1 86 ? -3.266 -7.093 5.848 1.00 97.75 86 LYS A CA 1
ATOM 693 C C . LYS A 1 86 ? -2.900 -6.431 4.527 1.00 97.75 86 LYS A C 1
ATOM 695 O O . LYS A 1 86 ? -2.322 -7.092 3.667 1.00 97.75 86 LYS A O 1
ATOM 700 N N . GLU A 1 87 ? -3.208 -5.147 4.392 1.00 97.75 87 GLU A N 1
ATOM 701 C CA . GLU A 1 87 ? -2.912 -4.392 3.184 1.00 97.75 87 GLU A CA 1
ATOM 702 C C . GLU A 1 87 ? -1.404 -4.231 2.972 1.00 97.75 87 GLU A C 1
ATOM 704 O O . GLU A 1 87 ? -0.925 -4.473 1.868 1.00 97.75 87 GLU A O 1
ATOM 709 N N . GLN A 1 88 ? -0.636 -3.971 4.036 1.00 97.38 88 GLN A N 1
ATOM 710 C CA . GLN A 1 88 ? 0.826 -3.950 3.954 1.00 97.38 88 GLN A CA 1
ATOM 711 C C . GLN A 1 88 ? 1.387 -5.300 3.491 1.00 97.38 88 GLN A C 1
ATOM 713 O O . GLN A 1 88 ? 2.200 -5.356 2.576 1.00 97.38 88 GLN A O 1
ATOM 718 N N . LYS A 1 89 ? 0.913 -6.413 4.067 1.00 97.50 89 LYS A N 1
ATOM 719 C CA . LYS A 1 89 ? 1.354 -7.758 3.659 1.00 97.50 89 LYS A CA 1
ATOM 720 C C . LYS A 1 89 ? 1.029 -8.060 2.198 1.00 97.50 89 LYS A C 1
ATOM 722 O O . LYS A 1 89 ? 1.813 -8.731 1.529 1.00 97.50 89 LYS A O 1
ATOM 727 N N . ARG A 1 90 ? -0.131 -7.608 1.716 1.00 97.94 90 ARG A N 1
ATOM 728 C CA . ARG A 1 90 ? -0.525 -7.749 0.311 1.00 97.94 90 ARG A CA 1
ATOM 729 C C . ARG A 1 90 ? 0.427 -6.961 -0.585 1.00 97.94 90 ARG A C 1
ATOM 731 O O . ARG A 1 90 ? 0.976 -7.548 -1.511 1.00 97.94 90 ARG A O 1
ATOM 738 N N . HIS A 1 91 ? 0.632 -5.682 -0.280 1.00 96.88 91 HIS A N 1
ATOM 739 C CA . HIS A 1 91 ? 1.528 -4.809 -1.029 1.00 96.88 91 HIS A CA 1
ATOM 740 C C . HIS A 1 91 ? 2.950 -5.383 -1.084 1.00 96.88 91 HIS A C 1
ATOM 742 O O . HIS A 1 91 ? 3.494 -5.587 -2.165 1.00 96.88 91 HIS A O 1
ATOM 748 N N . ASP A 1 92 ? 3.507 -5.785 0.063 1.00 97.25 92 ASP A N 1
ATOM 749 C CA . ASP A 1 92 ? 4.845 -6.380 0.141 1.00 97.25 92 ASP A CA 1
ATOM 750 C C . ASP A 1 92 ? 4.973 -7.650 -0.710 1.00 97.25 92 ASP A C 1
ATOM 752 O O . ASP A 1 92 ? 6.022 -7.900 -1.309 1.00 97.25 92 ASP A O 1
ATOM 756 N N . LYS A 1 93 ? 3.922 -8.480 -0.754 1.00 96.62 93 LYS A N 1
ATOM 757 C CA . LYS A 1 93 ? 3.898 -9.690 -1.582 1.00 96.62 93 LYS A CA 1
ATOM 758 C C . LYS A 1 93 ? 3.926 -9.335 -3.069 1.00 96.62 93 LYS A C 1
ATOM 760 O O . LYS A 1 93 ? 4.767 -9.867 -3.787 1.00 96.62 93 LYS A O 1
ATOM 765 N N . VAL A 1 94 ? 3.063 -8.420 -3.508 1.00 95.50 94 VAL A N 1
ATOM 766 C CA . VAL A 1 94 ? 2.985 -8.014 -4.920 1.00 95.50 94 VAL A CA 1
ATOM 767 C C . VAL A 1 94 ? 4.278 -7.326 -5.363 1.00 95.50 94 VAL A C 1
ATOM 769 O O . VAL A 1 94 ? 4.825 -7.662 -6.408 1.00 95.50 94 VAL A O 1
ATOM 772 N N . VAL A 1 95 ? 4.845 -6.445 -4.535 1.00 94.25 95 VAL A N 1
ATOM 773 C CA . VAL A 1 95 ? 6.138 -5.800 -4.815 1.00 94.25 95 VAL A CA 1
ATOM 774 C C . VAL A 1 95 ? 7.260 -6.829 -4.961 1.00 94.25 95 VAL A C 1
ATOM 776 O O . VAL A 1 95 ? 8.115 -6.685 -5.834 1.00 94.25 95 VAL A O 1
ATOM 779 N N . LYS A 1 96 ? 7.282 -7.878 -4.129 1.00 94.94 96 LYS A N 1
ATOM 780 C CA . LYS A 1 96 ? 8.270 -8.962 -4.256 1.00 94.94 96 LYS A CA 1
ATOM 781 C C . LYS A 1 96 ? 8.106 -9.747 -5.552 1.00 94.94 96 LYS A C 1
ATOM 783 O O . LYS A 1 96 ? 9.113 -10.057 -6.178 1.00 94.94 96 LYS A O 1
ATOM 788 N N . GLU A 1 97 ? 6.874 -10.050 -5.949 1.00 93.44 97 GLU A N 1
ATOM 789 C CA . GLU A 1 97 ? 6.585 -10.745 -7.208 1.00 93.44 97 GLU A CA 1
ATOM 790 C C . GLU A 1 97 ? 7.040 -9.905 -8.406 1.00 93.44 97 GLU A C 1
ATOM 792 O O . GLU A 1 97 ? 7.838 -10.374 -9.213 1.00 93.44 97 GLU A O 1
ATOM 797 N N . ILE A 1 98 ? 6.659 -8.625 -8.449 1.00 89.81 98 ILE A N 1
ATOM 798 C CA . ILE A 1 98 ? 7.071 -7.704 -9.514 1.00 89.81 98 ILE A CA 1
ATOM 799 C C . ILE A 1 98 ? 8.610 -7.604 -9.579 1.00 89.81 98 ILE A C 1
ATOM 801 O O . ILE A 1 98 ? 9.192 -7.673 -10.664 1.00 89.81 98 ILE A O 1
ATOM 805 N N . LYS A 1 99 ? 9.298 -7.498 -8.430 1.00 90.50 99 LYS A N 1
ATOM 806 C CA . LYS A 1 99 ? 10.776 -7.489 -8.359 1.00 90.50 99 LYS A CA 1
ATOM 807 C C . LYS A 1 99 ? 11.396 -8.779 -8.881 1.00 90.50 99 LYS A C 1
ATOM 809 O O . LYS A 1 99 ? 12.341 -8.715 -9.663 1.00 90.50 99 LYS A O 1
ATOM 814 N N . SER A 1 100 ? 10.864 -9.926 -8.471 1.00 91.62 100 SER A N 1
ATOM 815 C CA . SER A 1 100 ? 11.340 -11.235 -8.919 1.00 91.62 100 SER A CA 1
ATOM 816 C C . SER A 1 100 ? 11.217 -11.388 -10.437 1.00 91.62 100 SER A C 1
ATOM 818 O O . SER A 1 100 ? 12.161 -11.850 -11.076 1.00 91.62 100 SER A O 1
ATOM 820 N N . ASP A 1 101 ? 10.096 -10.954 -11.020 1.00 87.62 101 ASP A N 1
ATOM 821 C CA . ASP A 1 101 ? 9.875 -10.982 -12.471 1.00 87.62 101 ASP A CA 1
ATOM 822 C C . ASP A 1 101 ? 10.928 -10.143 -13.213 1.00 87.62 101 ASP A C 1
ATOM 824 O O . ASP A 1 101 ? 11.510 -10.584 -14.204 1.00 87.62 101 ASP A O 1
ATOM 828 N N . SER A 1 102 ? 11.224 -8.945 -12.699 1.00 86.75 102 SER A N 1
ATOM 829 C CA . SER A 1 102 ? 12.244 -8.053 -13.264 1.00 86.75 102 SER A CA 1
ATOM 830 C C . SER A 1 102 ? 13.646 -8.643 -13.185 1.00 86.75 102 SER A C 1
ATOM 832 O O . SER A 1 102 ? 14.384 -8.644 -14.172 1.00 86.75 102 SER A O 1
ATOM 834 N N . GLU A 1 103 ? 14.015 -9.212 -12.036 1.00 85.94 103 GLU A N 1
ATOM 835 C CA . GLU A 1 103 ? 15.306 -9.877 -11.879 1.00 85.94 103 GLU A CA 1
ATOM 836 C C . GLU A 1 103 ? 15.454 -11.073 -12.822 1.00 85.94 103 GLU A C 1
ATOM 838 O O . GLU A 1 103 ? 16.517 -11.241 -13.424 1.00 85.94 103 GLU A O 1
ATOM 843 N N . ALA A 1 104 ? 14.408 -11.889 -12.976 1.00 85.38 104 ALA A N 1
ATOM 844 C CA . ALA A 1 104 ? 14.406 -13.004 -13.916 1.00 85.38 104 ALA A CA 1
ATOM 845 C C . ALA A 1 104 ? 14.595 -12.503 -15.356 1.00 85.38 104 ALA A C 1
ATOM 847 O O . ALA A 1 104 ? 15.475 -12.995 -16.066 1.00 85.38 104 ALA A O 1
ATOM 848 N N . HIS A 1 105 ? 13.853 -11.469 -15.760 1.00 79.69 105 HIS A N 1
ATOM 849 C CA . HIS A 1 105 ? 13.972 -10.869 -17.089 1.00 79.69 105 HIS A CA 1
ATOM 850 C C . HIS A 1 105 ? 15.392 -10.337 -17.361 1.00 79.69 105 HIS A C 1
ATOM 852 O O . HIS A 1 105 ? 15.969 -10.590 -18.422 1.00 79.69 105 HIS A O 1
ATOM 858 N N . ILE A 1 106 ? 16.009 -9.655 -16.389 1.00 77.62 106 ILE A N 1
ATOM 859 C CA . 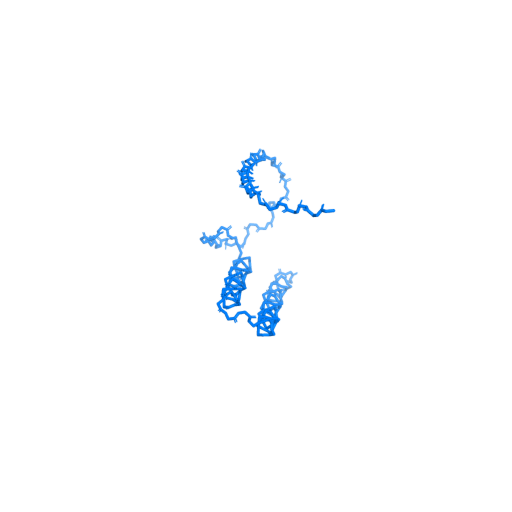ILE A 1 106 ? 17.384 -9.140 -16.513 1.00 77.62 106 ILE A CA 1
ATOM 860 C C . ILE A 1 106 ? 18.399 -10.284 -16.637 1.00 77.62 106 ILE A C 1
ATOM 862 O O . ILE A 1 106 ? 19.317 -10.199 -17.454 1.00 77.62 106 ILE A O 1
ATOM 866 N N . ARG A 1 107 ? 18.251 -11.359 -15.849 1.00 75.38 107 ARG A N 1
ATOM 867 C CA . ARG A 1 107 ? 19.153 -12.524 -15.898 1.00 75.38 107 ARG A CA 1
ATOM 868 C C . ARG A 1 107 ? 19.080 -13.248 -17.241 1.00 75.38 107 ARG A C 1
ATOM 870 O O . ARG A 1 107 ? 20.122 -13.617 -17.768 1.00 75.38 107 ARG A O 1
ATOM 877 N N . HIS A 1 108 ? 17.885 -13.395 -17.811 1.00 67.88 108 HIS A N 1
ATOM 878 C CA . HIS A 1 108 ? 17.703 -14.005 -19.131 1.00 67.88 108 HIS A CA 1
ATOM 879 C C . HIS A 1 108 ? 18.245 -13.144 -20.279 1.00 67.88 108 HIS A C 1
ATOM 881 O O . HIS A 1 108 ? 18.678 -13.692 -21.281 1.00 67.88 108 HIS A O 1
ATOM 887 N N . THR A 1 109 ? 18.271 -11.817 -20.127 1.00 68.06 109 THR A N 1
ATOM 888 C CA . THR A 1 109 ? 18.776 -10.895 -21.165 1.00 68.06 109 THR A CA 1
ATOM 889 C C . THR A 1 109 ? 20.312 -10.775 -21.167 1.00 68.06 109 THR A C 1
ATOM 891 O O . THR A 1 109 ? 20.889 -10.256 -22.117 1.00 68.06 109 THR A O 1
ATOM 894 N N . ARG A 1 110 ? 21.002 -11.220 -20.103 1.00 62.50 110 ARG A N 1
ATOM 895 C CA . ARG A 1 110 ? 22.474 -11.135 -19.964 1.00 62.50 110 ARG A CA 1
ATOM 896 C C . ARG A 1 110 ? 23.244 -12.385 -20.421 1.00 62.50 110 ARG A C 1
ATOM 898 O O . ARG A 1 110 ? 24.470 -12.373 -20.320 1.00 62.50 110 ARG A O 1
ATOM 905 N N . HIS A 1 111 ? 22.558 -13.431 -20.878 1.00 48.19 111 HIS A N 1
ATOM 906 C CA . HIS A 1 111 ? 23.148 -14.667 -21.410 1.00 48.19 111 HIS A CA 1
ATOM 907 C C . HIS A 1 111 ? 23.055 -14.711 -22.933 1.00 48.19 111 HIS A C 1
ATOM 909 O O . HIS A 1 111 ? 24.001 -15.262 -23.537 1.00 48.19 111 HIS A O 1
#

Sequence (111 aa):
MQKKKIIAMALAGIMSFGVASVSVMSTTEAAHHRQHVEQQYADGTSNEYSHRMKEEEKLHEQKVRDIRTAYRQDGDQKQYNRELQKEQKRHDKVVKEIKSDSEAHIRHTRH

Secondary structure (DSSP, 8-state):
------------------------------TT-TTS-----TTS-SSHHHHHHHHHHHHHHHHHHHHHHHHHHH--HHHHHHHHHHHHHHHHHHHHHHHHHHHHHHHHHT-

Foldseek 3Di:
DDDDDDDDDDPPDDPPPDPPPDDDDDDPDDPPPPPDPQPQDPVRDRDPLVVQLVVLVVVLVVQLVVLVVVCVVPVDPVSSVVSNVVSVVVSVVSNVVSVVVVVVVVVVVVD

Radius of gyration: 23.31 Å; chains: 1; bounding box: 43×46×71 Å

pLDDT: mean 75.1, std 21.4, range [34.28, 97.94]